Protein AF-A0A6J7Q4E3-F1 (afdb_monomer_lite)

Radius of gyration: 17.61 Å; chains: 1; bounding box: 30×32×45 Å

pLDDT: mean 89.42, std 8.37, range [47.12, 96.81]

Foldseek 3Di:
DPPPCVQDPPPDDHGDPDDDDDDDDDDDDLPPLDDPPDPVSVVVVVVVVVVRCCVVVVDDDDPDDPVVVVVVVVVVVVVD

Organism: NCBI:txid449393

Structure (mmCIF, N/CA/C/O backbone):
data_AF-A0A6J7Q4E3-F1
#
_entry.id   AF-A0A6J7Q4E3-F1
#
loop_
_atom_site.group_PDB
_atom_site.id
_atom_site.type_symbol
_atom_site.label_atom_id
_atom_site.label_alt_id
_atom_site.label_comp_id
_atom_site.label_asym_id
_atom_site.label_entity_id
_atom_site.label_seq_id
_atom_site.pdbx_PDB_ins_code
_atom_site.Cartn_x
_atom_site.Cartn_y
_atom_site.Cartn_z
_atom_site.occupancy
_atom_site.B_iso_or_equiv
_atom_site.auth_seq_id
_atom_site.auth_comp_id
_atom_site.auth_asym_id
_atom_site.auth_atom_id
_atom_site.pdbx_PDB_model_num
ATOM 1 N N . MET A 1 1 ? -4.620 -5.788 2.784 1.00 87.62 1 MET A N 1
ATOM 2 C CA . MET A 1 1 ? -4.929 -6.640 3.954 1.00 87.62 1 MET A CA 1
ATOM 3 C C . MET A 1 1 ? -6.120 -6.015 4.644 1.00 87.62 1 MET A C 1
ATOM 5 O O . MET A 1 1 ? -6.137 -4.797 4.771 1.00 87.62 1 MET A O 1
ATOM 9 N N . PHE A 1 2 ? -7.107 -6.815 5.023 1.00 91.88 2 PHE A N 1
ATOM 10 C CA . PHE A 1 2 ? -8.389 -6.320 5.522 1.00 91.88 2 PHE A CA 1
ATOM 11 C C . PHE A 1 2 ? -8.604 -6.730 6.980 1.00 91.88 2 PHE A C 1
ATOM 13 O O . PHE A 1 2 ? -8.024 -7.716 7.446 1.00 91.88 2 PHE A O 1
ATOM 20 N N . ASN A 1 3 ? -9.456 -5.978 7.678 1.00 92.12 3 ASN A N 1
ATOM 21 C CA . ASN A 1 3 ? -9.873 -6.176 9.072 1.00 92.12 3 ASN A CA 1
ATOM 22 C C . ASN A 1 3 ? -8.793 -5.938 10.143 1.00 92.12 3 ASN A C 1
ATOM 24 O O . ASN A 1 3 ? -9.056 -6.113 11.335 1.00 92.12 3 ASN A O 1
ATOM 28 N N . THR A 1 4 ? -7.563 -5.591 9.760 1.00 92.44 4 THR A N 1
ATOM 29 C CA . THR A 1 4 ? -6.453 -5.492 10.716 1.00 92.44 4 THR A CA 1
ATOM 30 C C . THR A 1 4 ? -6.540 -4.277 11.619 1.00 92.44 4 THR A C 1
ATOM 32 O O . THR A 1 4 ? 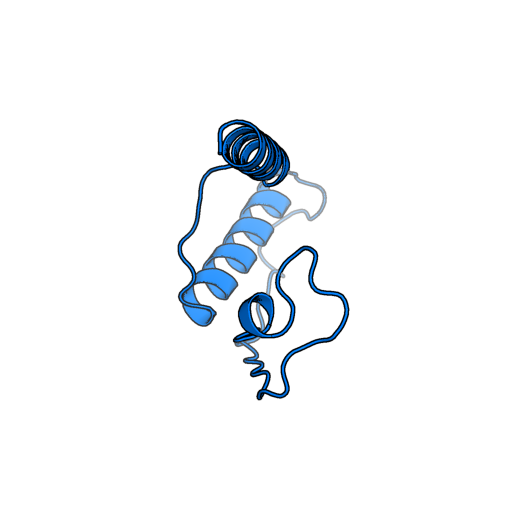-6.263 -4.404 12.811 1.00 92.44 4 THR A O 1
ATOM 35 N N . ALA A 1 5 ? -6.961 -3.132 11.081 1.00 89.06 5 ALA A N 1
ATOM 36 C CA . ALA A 1 5 ? -7.136 -1.905 11.852 1.00 89.06 5 ALA A CA 1
ATOM 37 C C . ALA A 1 5 ? -8.220 -2.068 12.934 1.00 89.06 5 ALA A C 1
ATOM 39 O O . ALA A 1 5 ? -8.093 -1.548 14.037 1.00 89.06 5 ALA A O 1
ATOM 40 N N . GLU A 1 6 ? -9.260 -2.854 12.656 1.00 90.75 6 GLU A N 1
ATOM 41 C CA . GLU A 1 6 ? -10.364 -3.140 13.571 1.00 90.75 6 GLU A CA 1
ATOM 42 C C . GLU A 1 6 ? -10.005 -4.216 14.606 1.00 90.75 6 GLU A C 1
ATOM 44 O O . GLU A 1 6 ? -10.560 -4.225 15.712 1.00 90.75 6 GLU A O 1
ATOM 49 N N . ILE A 1 7 ? -9.113 -5.145 14.238 1.00 94.44 7 ILE A N 1
ATOM 50 C CA . ILE A 1 7 ? -8.576 -6.192 15.120 1.00 94.44 7 ILE A CA 1
ATOM 51 C C . ILE A 1 7 ? -7.647 -5.589 16.171 1.00 94.44 7 ILE A C 1
ATOM 53 O O . ILE A 1 7 ? -7.792 -5.906 17.356 1.00 94.44 7 ILE A O 1
ATOM 57 N N . GLN A 1 8 ? -6.729 -4.723 15.740 1.00 94.50 8 GLN A N 1
ATOM 58 C CA . GLN A 1 8 ? -5.716 -4.088 16.576 1.00 94.50 8 GLN A CA 1
ATOM 59 C C . GLN A 1 8 ? -5.692 -2.567 16.336 1.00 94.50 8 GLN A C 1
ATOM 61 O O . GLN A 1 8 ? -4.784 -2.058 15.677 1.00 94.50 8 GLN A O 1
ATOM 66 N N . PRO A 1 9 ? -6.677 -1.828 16.870 1.00 91.31 9 PRO A N 1
ATOM 67 C CA . PRO A 1 9 ? -6.639 -0.373 16.886 1.00 91.31 9 PRO A CA 1
ATOM 68 C C . PRO A 1 9 ? -5.394 0.149 17.611 1.00 91.31 9 PRO A C 1
ATOM 70 O O . PRO A 1 9 ? -4.883 -0.485 18.542 1.00 91.31 9 PRO A O 1
ATOM 73 N N . THR A 1 10 ? -4.931 1.336 17.221 1.00 86.06 10 THR A N 1
ATOM 74 C CA . THR A 1 10 ? -3.836 2.033 17.906 1.00 86.06 10 THR A CA 1
ATOM 75 C C . THR A 1 10 ? -4.149 2.177 19.398 1.00 86.06 10 THR A C 1
ATOM 77 O O . THR A 1 10 ? -5.242 2.591 19.770 1.00 86.06 10 THR A O 1
ATOM 80 N N . GLY A 1 11 ? -3.196 1.810 20.260 1.00 87.50 11 GLY A N 1
ATOM 81 C CA . GLY A 1 11 ? -3.351 1.866 21.720 1.00 87.50 11 GLY A CA 1
ATOM 82 C C . GLY A 1 11 ? -4.004 0.632 22.358 1.00 87.50 11 GLY A C 1
ATOM 83 O O . GLY A 1 11 ? -3.934 0.471 23.574 1.00 87.50 11 GLY A O 1
ATOM 84 N N . GLN A 1 12 ? -4.576 -0.287 21.575 1.00 89.62 12 GLN A N 1
ATOM 85 C CA . GLN A 1 12 ? -5.094 -1.548 22.107 1.00 89.62 12 GLN A CA 1
ATOM 86 C C . GLN A 1 12 ? -3.931 -2.516 22.379 1.00 89.62 12 GLN A C 1
ATOM 88 O O . GLN A 1 12 ? -3.086 -2.722 21.518 1.00 89.62 12 GLN A O 1
ATOM 93 N N . VAL A 1 13 ? -3.864 -3.136 23.562 1.00 93.12 13 VAL A N 1
ATOM 94 C CA . VAL A 1 1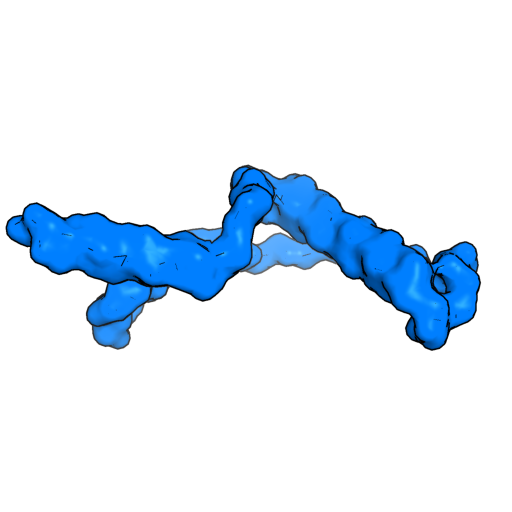3 ? -2.777 -4.088 23.893 1.00 93.12 13 VAL A CA 1
ATOM 95 C C . VAL A 1 13 ? -3.098 -5.503 23.412 1.00 93.12 13 VAL A C 1
ATOM 97 O O . VAL A 1 13 ? -2.246 -6.171 22.833 1.00 93.12 13 VAL A O 1
ATOM 100 N N . VAL A 1 14 ? -4.331 -5.962 23.636 1.00 94.50 14 VAL A N 1
ATOM 101 C CA . VAL A 1 14 ? -4.775 -7.315 23.270 1.00 94.50 14 VAL A CA 1
ATOM 102 C C . VAL A 1 14 ? -5.679 -7.242 22.033 1.00 94.50 14 VAL A C 1
ATOM 104 O O . VAL A 1 14 ? -6.693 -6.547 22.099 1.00 94.50 14 VAL A O 1
ATOM 107 N N . PRO A 1 15 ? -5.371 -7.944 20.927 1.00 92.81 15 PRO A N 1
ATOM 108 C CA . PRO A 1 15 ? -6.190 -7.926 19.713 1.00 92.81 15 PRO A CA 1
ATOM 109 C C . PRO A 1 15 ? -7.573 -8.563 19.890 1.00 92.81 15 PRO A C 1
ATOM 111 O O . PRO A 1 15 ? -7.763 -9.481 20.689 1.00 92.81 15 PRO A O 1
ATOM 114 N N . LYS A 1 16 ? -8.543 -8.140 19.072 1.00 94.56 16 LYS A N 1
ATOM 115 C CA . LYS A 1 16 ? -9.854 -8.802 18.974 1.00 94.56 16 LYS A CA 1
ATOM 116 C C . LYS A 1 16 ? -9.738 -10.069 18.127 1.00 94.56 16 LYS A C 1
ATOM 118 O O . LYS A 1 16 ? -9.165 -10.044 17.041 1.00 94.56 16 LYS A O 1
ATOM 123 N N . VAL A 1 17 ? -10.355 -11.166 18.567 1.00 94.94 17 VAL A N 1
ATOM 124 C CA . VAL A 1 17 ? -10.408 -12.408 17.779 1.00 94.94 17 VAL A CA 1
ATOM 125 C C . VAL A 1 17 ? -11.351 -12.216 16.586 1.00 94.94 17 VAL A C 1
ATOM 127 O O . VAL A 1 17 ? -12.571 -12.257 16.734 1.00 94.94 17 VAL A O 1
ATOM 130 N N . ARG A 1 18 ? -10.786 -11.981 15.397 1.00 94.75 18 ARG A N 1
ATOM 131 C CA . ARG A 1 18 ? -11.494 -11.902 14.105 1.00 94.75 18 ARG A CA 1
ATOM 132 C C . ARG A 1 18 ? -10.615 -12.462 12.982 1.00 94.75 18 ARG A C 1
ATOM 134 O O . ARG A 1 18 ? -9.445 -12.773 13.195 1.00 94.7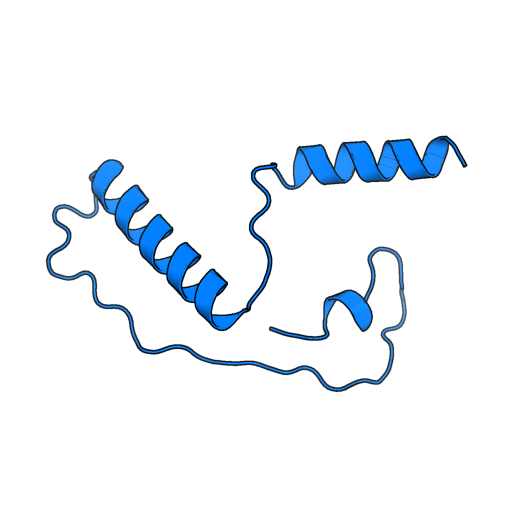5 18 ARG A O 1
ATOM 141 N N . ARG A 1 19 ? -11.184 -12.612 11.783 1.00 94.38 19 ARG A N 1
ATOM 142 C CA . ARG A 1 19 ? -10.469 -13.113 10.599 1.00 94.38 19 ARG A CA 1
ATOM 143 C C . ARG A 1 19 ? -9.778 -11.974 9.848 1.00 94.38 19 ARG A C 1
ATOM 145 O O . ARG A 1 19 ? -10.421 -10.987 9.500 1.00 94.38 19 ARG A O 1
ATOM 152 N N . VAL A 1 20 ? -8.493 -12.163 9.564 1.00 94.81 20 VAL A N 1
ATOM 153 C CA . VAL A 1 20 ? -7.729 -11.340 8.618 1.00 94.81 20 VAL A CA 1
ATOM 154 C C . VAL A 1 20 ? -7.920 -11.901 7.216 1.00 94.81 20 VAL A C 1
ATOM 156 O O . VAL A 1 20 ? -7.939 -13.119 7.035 1.00 94.81 20 VAL A O 1
ATOM 159 N N . GLU A 1 21 ? -8.020 -11.014 6.233 1.00 93.94 21 GLU A N 1
ATOM 160 C CA . GLU A 1 21 ? -8.066 -11.379 4.821 1.00 93.94 21 GLU A CA 1
ATOM 161 C C . GLU A 1 21 ? -6.899 -10.741 4.056 1.00 93.94 21 GLU A C 1
ATOM 163 O O . GLU A 1 21 ? -6.501 -9.592 4.297 1.00 93.94 21 GLU A O 1
ATOM 168 N N . MET A 1 22 ? -6.332 -11.515 3.132 1.00 94.06 22 MET A N 1
ATOM 169 C CA . MET A 1 22 ? -5.251 -11.104 2.245 1.00 94.06 22 MET A CA 1
ATOM 170 C C . MET A 1 22 ? -5.631 -11.431 0.807 1.00 94.06 22 MET A C 1
ATOM 172 O O . MET A 1 22 ? -6.003 -12.560 0.502 1.00 94.06 22 MET A O 1
ATOM 176 N N . ILE A 1 23 ? -5.491 -10.433 -0.060 1.00 93.38 23 ILE A N 1
ATOM 177 C CA . ILE A 1 23 ? -5.693 -10.547 -1.500 1.00 93.38 23 ILE A CA 1
ATOM 178 C C . ILE A 1 23 ? -4.349 -10.268 -2.164 1.00 93.38 23 ILE A C 1
ATOM 180 O O . ILE A 1 23 ? -3.657 -9.319 -1.788 1.00 93.38 23 ILE A O 1
ATOM 184 N N . PHE A 1 24 ? -3.996 -11.098 -3.142 1.00 95.06 24 PHE A N 1
ATOM 185 C CA . PHE A 1 24 ? -2.826 -10.914 -3.991 1.00 95.06 24 PHE A CA 1
ATOM 186 C C . PHE A 1 24 ? -3.291 -10.492 -5.383 1.00 95.06 24 PHE A C 1
ATOM 188 O O . PHE A 1 24 ? -4.211 -11.093 -5.935 1.00 95.06 24 PHE A O 1
ATOM 195 N N . GLY A 1 25 ? -2.677 -9.437 -5.915 1.00 94.81 25 GLY A N 1
ATOM 196 C CA . GLY A 1 25 ? -2.950 -8.944 -7.260 1.00 94.81 25 GLY A CA 1
ATOM 197 C C . GLY A 1 25 ? -2.202 -9.715 -8.340 1.00 94.81 25 GLY A C 1
ATOM 198 O O . GLY A 1 25 ? -1.348 -10.558 -8.055 1.00 94.81 25 GLY A O 1
ATOM 199 N N . GLU A 1 26 ? -2.499 -9.374 -9.590 1.00 96.25 26 GLU A N 1
ATOM 200 C CA . GLU A 1 26 ? -1.714 -9.839 -10.731 1.00 96.25 26 GLU A CA 1
ATOM 201 C C . GLU A 1 26 ? -0.268 -9.305 -10.669 1.00 96.25 26 GLU A C 1
ATOM 203 O O . GLU A 1 26 ? -0.037 -8.196 -10.171 1.00 96.25 26 GLU A O 1
ATOM 208 N N . PRO A 1 27 ? 0.722 -10.061 -11.180 1.00 96.81 27 PRO A N 1
ATOM 209 C CA . PRO A 1 27 ? 2.095 -9.582 -11.286 1.00 96.81 27 PRO A CA 1
ATOM 210 C C . PRO A 1 27 ? 2.205 -8.306 -12.132 1.00 96.81 27 PRO A C 1
ATOM 212 O O . PRO A 1 27 ? 1.634 -8.208 -13.218 1.00 96.81 27 PRO A O 1
ATOM 215 N N . LEU A 1 28 ? 3.000 -7.344 -11.661 1.00 95.75 28 LEU A N 1
ATOM 216 C CA . LEU A 1 28 ? 3.342 -6.138 -12.412 1.00 95.75 28 LEU A CA 1
ATOM 217 C C . LEU A 1 28 ? 4.744 -6.275 -13.014 1.00 95.75 28 LEU A C 1
ATOM 219 O O . LEU A 1 28 ? 5.698 -6.595 -12.308 1.00 95.75 28 LEU A O 1
ATOM 223 N N . TYR A 1 29 ? 4.863 -5.991 -14.310 1.00 95.44 29 TYR A N 1
ATOM 224 C CA . TYR A 1 29 ? 6.124 -6.031 -15.052 1.00 95.44 29 TYR A CA 1
ATOM 225 C C . TYR A 1 29 ? 6.544 -4.618 -15.468 1.00 95.44 29 TYR A C 1
ATOM 227 O O . TYR A 1 29 ? 5.721 -3.847 -15.975 1.00 95.44 29 TYR A O 1
ATOM 235 N N . PHE A 1 30 ? 7.828 -4.297 -15.278 1.00 94.19 30 PHE A N 1
ATOM 236 C CA . PHE A 1 30 ? 8.392 -2.955 -15.494 1.00 94.19 30 PHE A CA 1
ATOM 237 C C . PHE A 1 30 ? 9.604 -2.936 -16.439 1.00 94.19 30 PHE A C 1
ATOM 239 O O . PHE A 1 30 ? 10.345 -1.963 -16.490 1.00 94.19 30 PHE A O 1
ATOM 246 N N . GLU A 1 31 ? 9.810 -3.996 -17.217 1.00 89.12 31 GLU A N 1
ATOM 247 C CA . GLU A 1 31 ? 11.004 -4.183 -18.059 1.00 89.12 31 GLU A CA 1
ATOM 248 C C . GLU A 1 31 ? 11.189 -3.087 -19.128 1.00 89.12 31 GLU A C 1
ATOM 250 O O . GLU A 1 31 ? 12.309 -2.818 -19.548 1.00 89.12 31 GLU A O 1
ATOM 255 N N . ASN A 1 32 ? 10.105 -2.413 -19.527 1.00 87.19 32 ASN A N 1
ATOM 256 C CA . ASN A 1 32 ? 10.101 -1.386 -20.578 1.00 87.19 32 ASN A CA 1
ATOM 257 C C . ASN A 1 32 ? 9.905 0.045 -20.046 1.00 87.19 32 ASN A C 1
ATOM 259 O O . ASN A 1 32 ? 9.548 0.937 -20.810 1.00 87.19 32 ASN A O 1
ATOM 263 N N . TYR A 1 33 ? 10.093 0.266 -18.743 1.00 86.94 33 TYR A N 1
ATOM 264 C CA . TYR A 1 33 ? 9.843 1.565 -18.104 1.00 86.94 33 TYR A CA 1
ATOM 265 C C . TYR A 1 33 ? 11.000 2.565 -18.249 1.00 86.94 33 TYR A C 1
ATOM 267 O O . TYR A 1 33 ? 10.833 3.740 -17.940 1.00 86.94 33 TYR A O 1
ATOM 275 N N . GLY A 1 34 ? 12.155 2.131 -18.757 1.00 89.94 34 GLY A N 1
ATOM 276 C CA . GLY A 1 34 ? 13.333 2.977 -18.947 1.00 89.94 34 GLY A CA 1
ATOM 277 C C . GLY A 1 34 ? 14.409 2.741 -17.888 1.00 89.94 34 GLY A C 1
ATOM 278 O O . GLY A 1 34 ? 14.515 1.652 -17.327 1.00 89.94 34 GLY A O 1
ATOM 279 N N . ASP A 1 35 ? 15.248 3.750 -17.657 1.00 92.06 35 ASP A N 1
ATOM 280 C CA . ASP A 1 35 ? 16.376 3.660 -16.727 1.00 92.06 35 ASP A CA 1
ATOM 281 C C . ASP A 1 35 ? 15.891 3.646 -15.270 1.00 92.06 35 ASP A C 1
ATOM 283 O O . ASP A 1 35 ? 15.282 4.600 -14.789 1.00 92.06 35 ASP A O 1
ATOM 287 N N . SER A 1 36 ? 16.210 2.577 -14.538 1.00 89.62 36 SER A N 1
ATOM 288 C CA . SER A 1 36 ? 15.871 2.421 -13.118 1.00 89.62 36 SER A CA 1
ATOM 289 C C . SER A 1 36 ? 16.553 3.429 -12.185 1.00 89.62 36 SER A C 1
ATOM 291 O O . SER A 1 36 ? 16.235 3.473 -10.999 1.00 89.62 36 SER A O 1
ATOM 293 N N . THR A 1 37 ? 17.513 4.209 -12.681 1.00 93.56 37 THR A N 1
ATOM 294 C CA . THR A 1 37 ? 18.157 5.293 -11.929 1.00 93.56 37 THR A CA 1
ATOM 295 C C . THR A 1 37 ? 17.463 6.646 -12.116 1.00 93.56 37 THR A C 1
ATOM 297 O O . THR A 1 37 ? 17.713 7.569 -11.337 1.00 93.56 37 THR A O 1
ATOM 300 N N . ASP A 1 38 ? 16.550 6.770 -13.088 1.00 96.38 38 ASP A N 1
ATOM 301 C CA . ASP A 1 38 ? 15.761 7.983 -13.295 1.00 96.38 38 ASP A CA 1
ATOM 302 C C . ASP A 1 38 ? 14.627 8.073 -12.259 1.00 96.38 38 ASP A C 1
ATOM 304 O O . ASP A 1 38 ? 13.764 7.199 -12.136 1.00 96.38 38 ASP A O 1
ATOM 308 N N . GLN A 1 39 ? 14.595 9.185 -11.524 1.00 95.44 39 GLN A N 1
ATOM 309 C CA . GLN A 1 39 ? 13.560 9.470 -10.532 1.00 95.44 39 GLN A CA 1
ATOM 310 C C . GLN A 1 39 ? 12.149 9.498 -11.130 1.00 95.44 39 GLN A C 1
ATOM 312 O O . GLN A 1 39 ? 11.197 9.124 -10.446 1.00 95.44 39 GLN A O 1
ATOM 317 N N . LYS A 1 40 ? 11.990 9.921 -12.390 1.00 94.56 40 LYS A N 1
ATOM 318 C CA . LYS A 1 40 ? 10.687 9.928 -13.067 1.00 94.56 40 LYS A CA 1
ATOM 319 C C . LYS A 1 40 ? 10.182 8.510 -13.304 1.00 94.56 40 LYS A C 1
ATOM 321 O O . LYS A 1 40 ? 9.022 8.234 -13.012 1.00 94.56 40 LYS A O 1
ATOM 326 N N . VAL A 1 41 ? 11.066 7.618 -13.749 1.00 95.00 41 VAL A N 1
ATOM 327 C CA . VAL A 1 41 ? 10.760 6.196 -13.955 1.00 95.00 41 VAL A CA 1
ATOM 328 C C . VAL A 1 41 ? 10.361 5.550 -12.630 1.00 95.00 41 VAL A C 1
ATOM 330 O O . VAL A 1 41 ? 9.309 4.921 -12.534 1.00 95.00 41 VAL A O 1
ATOM 333 N N . LEU A 1 42 ? 11.139 5.777 -11.568 1.00 95.62 42 LEU A N 1
ATOM 334 C CA . LEU A 1 42 ? 10.819 5.271 -10.229 1.00 95.62 42 LEU A CA 1
ATOM 335 C C . LEU A 1 42 ? 9.476 5.799 -9.707 1.00 95.62 42 LEU A C 1
ATOM 337 O O . LEU A 1 42 ? 8.714 5.050 -9.084 1.00 95.62 42 LEU A O 1
ATOM 341 N N . ARG A 1 43 ? 9.164 7.075 -9.968 1.00 94.56 43 ARG A N 1
ATOM 342 C CA . ARG A 1 43 ? 7.886 7.676 -9.578 1.00 94.56 43 ARG A CA 1
ATOM 343 C C . ARG A 1 43 ? 6.721 7.008 -10.299 1.00 94.56 43 ARG A C 1
ATOM 345 O O . ARG A 1 43 ? 5.766 6.624 -9.632 1.00 94.56 43 ARG A O 1
ATOM 352 N N . GLU A 1 44 ? 6.833 6.807 -11.608 1.00 94.69 44 GLU A N 1
ATOM 353 C CA . GLU A 1 44 ? 5.804 6.160 -12.424 1.00 94.69 44 GLU A CA 1
ATOM 354 C C . GLU A 1 44 ? 5.556 4.704 -11.998 1.00 94.69 44 GLU A C 1
ATOM 356 O O . GLU A 1 44 ? 4.409 4.284 -11.830 1.00 94.69 44 GLU A O 1
ATOM 361 N N . VAL A 1 45 ? 6.627 3.941 -11.750 1.00 95.38 45 VAL A N 1
ATOM 362 C CA . VAL A 1 45 ? 6.544 2.570 -11.218 1.00 95.38 45 VAL A CA 1
ATOM 363 C C . VAL A 1 45 ? 5.811 2.560 -9.876 1.00 95.38 45 VAL A C 1
ATOM 365 O O . VAL A 1 45 ? 4.891 1.765 -9.673 1.00 95.38 45 VAL A O 1
ATOM 368 N N . THR A 1 46 ? 6.182 3.472 -8.975 1.00 94.38 46 THR A N 1
ATOM 369 C CA . THR A 1 46 ? 5.546 3.603 -7.657 1.00 94.38 46 THR A CA 1
ATOM 370 C C . THR A 1 46 ? 4.064 3.938 -7.791 1.00 94.38 46 THR A C 1
ATOM 372 O O . THR A 1 46 ? 3.237 3.294 -7.150 1.00 94.38 46 THR A O 1
ATOM 375 N N . ASP A 1 47 ? 3.708 4.893 -8.652 1.00 93.38 47 ASP A N 1
ATOM 376 C CA . ASP A 1 47 ? 2.312 5.259 -8.902 1.00 93.38 47 ASP A CA 1
ATOM 377 C C . ASP A 1 47 ? 1.502 4.083 -9.438 1.00 93.38 47 ASP A C 1
ATOM 379 O O . ASP A 1 47 ? 0.399 3.822 -8.959 1.00 93.38 47 ASP A O 1
ATOM 383 N N . ARG A 1 48 ? 2.059 3.305 -10.370 1.00 95.19 48 ARG A N 1
ATOM 384 C CA . ARG A 1 48 ? 1.391 2.104 -10.879 1.00 95.19 48 ARG A CA 1
ATOM 385 C C . ARG A 1 48 ? 1.144 1.069 -9.780 1.00 95.19 48 ARG A C 1
ATOM 387 O O . ARG A 1 48 ? 0.053 0.499 -9.728 1.00 95.19 48 ARG A O 1
ATOM 394 N N . ILE A 1 49 ? 2.116 0.833 -8.898 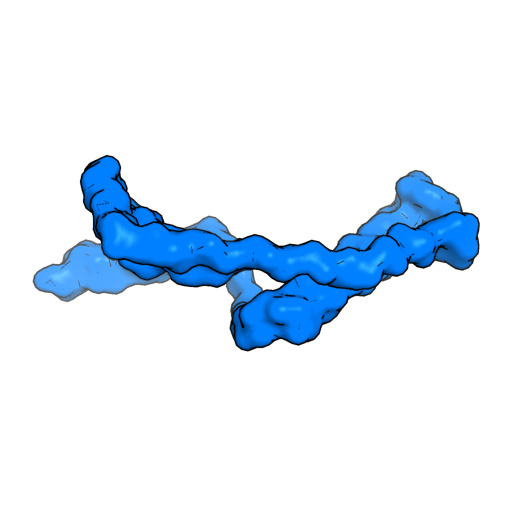1.00 94.81 49 ILE A N 1
ATOM 395 C CA . ILE A 1 49 ? 1.957 -0.081 -7.755 1.00 94.81 49 ILE A CA 1
ATOM 396 C C . ILE A 1 49 ? 0.856 0.430 -6.820 1.00 94.81 49 ILE A C 1
ATOM 398 O O . ILE A 1 49 ? -0.056 -0.324 -6.483 1.00 94.81 49 ILE A O 1
ATOM 402 N N . MET A 1 50 ? 0.905 1.709 -6.445 1.00 93.44 50 MET A N 1
ATOM 403 C CA . MET A 1 50 ? -0.059 2.311 -5.522 1.00 93.44 50 MET A CA 1
ATOM 404 C C . MET A 1 50 ? -1.482 2.302 -6.085 1.00 93.44 50 MET A C 1
ATOM 406 O O . MET A 1 50 ? -2.399 1.888 -5.382 1.00 93.44 50 MET A O 1
ATOM 410 N N . ASN A 1 51 ? -1.662 2.651 -7.361 1.00 93.06 51 ASN A N 1
ATOM 411 C CA . ASN A 1 51 ? -2.961 2.596 -8.037 1.00 93.06 51 ASN A CA 1
ATOM 412 C C . ASN A 1 51 ? -3.514 1.164 -8.102 1.00 93.06 51 ASN A C 1
ATOM 414 O O . ASN A 1 51 ? -4.705 0.944 -7.892 1.00 93.06 51 ASN A O 1
ATOM 418 N N . THR A 1 52 ? -2.650 0.172 -8.345 1.00 95.12 52 THR A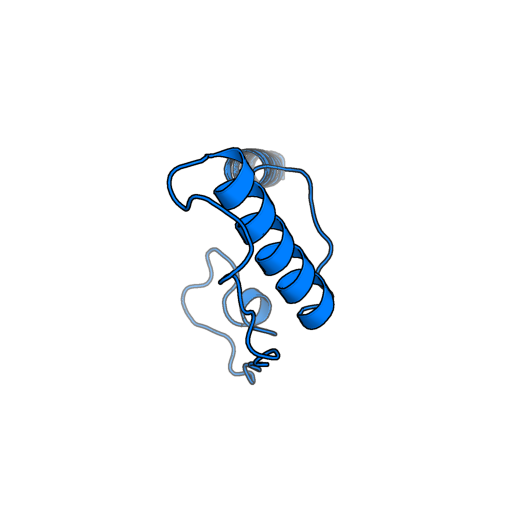 N 1
ATOM 419 C CA . THR A 1 52 ? -3.056 -1.244 -8.357 1.00 95.12 52 THR A CA 1
ATOM 420 C C . THR A 1 52 ? -3.500 -1.695 -6.966 1.00 95.12 52 THR A C 1
ATOM 422 O O . THR A 1 52 ? -4.550 -2.316 -6.820 1.00 95.12 52 THR A O 1
ATOM 425 N N . ILE A 1 53 ? -2.738 -1.348 -5.923 1.00 93.44 53 ILE A N 1
ATOM 426 C CA . ILE A 1 53 ? -3.102 -1.648 -4.534 1.00 93.44 53 ILE A CA 1
ATOM 427 C C . ILE A 1 53 ? -4.415 -0.961 -4.162 1.00 93.44 53 ILE A C 1
ATOM 429 O O . ILE A 1 53 ? -5.258 -1.608 -3.551 1.00 93.44 53 ILE A O 1
ATOM 433 N N . GLN A 1 54 ? -4.607 0.306 -4.538 1.00 92.12 54 GLN A N 1
ATOM 434 C CA . GLN A 1 54 ? -5.837 1.055 -4.278 1.00 92.12 54 GLN A CA 1
ATOM 435 C C . GLN A 1 54 ? -7.051 0.374 -4.918 1.00 92.12 54 GLN A C 1
ATOM 437 O O . GLN A 1 54 ? -8.061 0.155 -4.251 1.00 92.12 54 GLN A O 1
ATOM 442 N N . ALA A 1 55 ? -6.940 -0.014 -6.191 1.00 92.81 55 ALA A N 1
ATOM 443 C CA . ALA A 1 55 ? -8.008 -0.708 -6.900 1.00 92.81 55 ALA A CA 1
ATOM 444 C C . ALA A 1 55 ? -8.359 -2.057 -6.245 1.00 92.81 55 ALA A C 1
ATOM 446 O O . ALA A 1 55 ? -9.532 -2.409 -6.155 1.00 92.81 55 ALA A O 1
ATOM 447 N N . LEU A 1 56 ? -7.356 -2.796 -5.757 1.00 94.25 56 LEU A N 1
ATOM 448 C CA . LEU A 1 56 ? -7.554 -4.082 -5.080 1.00 94.25 56 LEU A CA 1
ATOM 449 C C . LEU A 1 56 ? -8.073 -3.938 -3.647 1.00 94.25 56 LEU A C 1
ATOM 451 O O . LEU A 1 56 ? -8.810 -4.798 -3.169 1.00 94.25 56 LEU A O 1
ATOM 455 N N . SER A 1 57 ? -7.644 -2.900 -2.931 1.00 92.12 57 SER A N 1
ATOM 456 C CA . SER A 1 57 ? -7.997 -2.693 -1.528 1.00 92.12 57 SER A CA 1
ATOM 457 C C . SER A 1 57 ? -9.349 -2.008 -1.357 1.00 92.12 57 SER A C 1
ATOM 459 O O . SER A 1 57 ? -9.950 -2.137 -0.294 1.00 92.12 57 SER A O 1
ATOM 461 N N . GLY A 1 58 ? -9.811 -1.253 -2.360 1.00 89.81 58 GLY A N 1
ATOM 462 C CA . GLY A 1 58 ? -10.996 -0.398 -2.256 1.00 89.81 58 GLY A CA 1
ATOM 463 C C . GLY A 1 58 ? -10.857 0.722 -1.219 1.00 89.81 58 GLY A C 1
ATOM 464 O O . GLY A 1 58 ? -11.845 1.370 -0.887 1.00 89.81 58 GLY A O 1
ATOM 465 N N . GLN A 1 59 ? -9.654 0.935 -0.677 1.00 89.88 59 GLN A N 1
ATOM 466 C CA . GLN A 1 59 ? -9.399 1.967 0.320 1.00 89.88 59 GLN A CA 1
ATOM 467 C C . GLN A 1 59 ? -9.343 3.339 -0.350 1.00 89.88 59 GLN A C 1
ATOM 469 O O . GLN A 1 59 ? -8.747 3.508 -1.418 1.00 89.88 59 GLN A O 1
ATOM 474 N N . GLU A 1 60 ? -9.948 4.328 0.299 1.00 86.44 60 GLU A N 1
ATOM 475 C CA . GLU A 1 60 ? -9.901 5.708 -0.162 1.00 86.44 60 GLU A CA 1
ATOM 476 C C . GLU A 1 60 ? -8.479 6.260 -0.032 1.00 86.44 60 GLU A C 1
ATOM 478 O O . GLU A 1 60 ? -7.810 6.089 0.990 1.00 86.44 60 GLU A O 1
ATOM 483 N N . TYR A 1 61 ? -8.007 6.916 -1.091 1.00 83.19 61 TYR A N 1
ATOM 484 C CA . TYR A 1 61 ? -6.732 7.613 -1.042 1.00 83.19 61 TYR A CA 1
ATOM 485 C C . TYR A 1 61 ? -6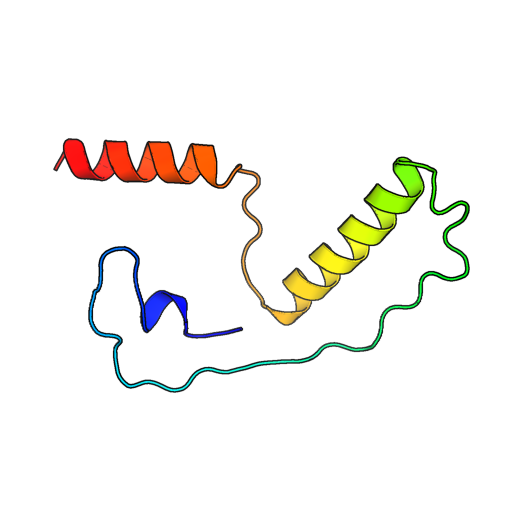.913 8.952 -0.337 1.00 83.19 61 TYR A C 1
ATOM 487 O O . TYR A 1 61 ? -7.769 9.746 -0.720 1.00 83.19 61 TYR A O 1
ATOM 495 N N . VAL A 1 62 ? -6.065 9.215 0.653 1.00 85.62 62 VAL A N 1
ATOM 496 C CA . VAL A 1 62 ? -6.025 10.490 1.367 1.00 85.62 62 VAL A CA 1
ATOM 497 C C . VAL A 1 62 ? -4.722 11.190 1.004 1.00 85.62 62 VAL A C 1
ATOM 499 O O . VAL A 1 62 ? -3.644 10.674 1.300 1.00 85.62 62 VAL A O 1
ATOM 502 N N . ASP A 1 63 ? -4.819 12.372 0.390 1.00 84.69 63 ASP A N 1
ATOM 503 C CA . ASP A 1 63 ? -3.666 13.226 0.066 1.00 84.69 63 ASP A CA 1
ATOM 504 C C . ASP A 1 63 ? -3.159 13.956 1.320 1.00 84.69 63 ASP A C 1
ATOM 506 O O . ASP A 1 63 ? -3.230 15.176 1.475 1.00 84.69 63 ASP A O 1
ATOM 510 N N . MET A 1 64 ? -2.727 13.167 2.299 1.00 87.44 64 MET A N 1
ATOM 511 C CA . MET A 1 64 ? -2.175 13.654 3.547 1.00 87.44 64 MET A CA 1
ATOM 512 C C . MET A 1 64 ? -1.075 12.717 4.016 1.00 87.44 64 MET A C 1
ATOM 514 O O . MET A 1 64 ? -1.229 11.498 4.071 1.00 87.44 64 MET A O 1
ATOM 518 N N . TYR A 1 65 ? 0.043 13.305 4.433 1.00 82.12 65 TYR A N 1
ATOM 519 C CA . TYR A 1 65 ? 1.086 12.540 5.092 1.00 82.12 65 TYR A CA 1
ATOM 520 C C . TYR A 1 65 ? 0.588 11.956 6.414 1.00 82.12 65 TYR A C 1
ATOM 522 O O . TYR A 1 65 ? -0.023 12.647 7.231 1.00 82.12 65 TYR A O 1
ATOM 530 N N . ALA A 1 66 ? 0.950 10.699 6.665 1.00 83.31 66 ALA A N 1
ATOM 531 C CA . ALA A 1 66 ? 0.605 9.993 7.895 1.00 83.31 66 ALA A CA 1
ATOM 532 C C . ALA A 1 66 ? 1.052 10.741 9.163 1.00 83.31 66 ALA A C 1
ATOM 534 O O . ALA A 1 66 ? 0.371 10.687 10.182 1.00 83.31 66 ALA A O 1
ATOM 535 N N . THR A 1 67 ? 2.176 11.464 9.107 1.00 87.19 67 THR A N 1
ATOM 536 C CA . THR A 1 67 ? 2.656 12.300 10.216 1.00 87.19 67 THR A CA 1
ATOM 537 C C . THR A 1 67 ? 1.688 13.427 10.537 1.00 87.19 67 THR A C 1
ATOM 539 O O . THR A 1 67 ? 1.326 13.581 11.696 1.00 87.19 67 THR A O 1
ATOM 542 N N . LYS A 1 68 ? 1.223 14.157 9.516 1.00 89.62 68 LYS A N 1
ATOM 543 C CA . LYS A 1 68 ? 0.239 15.228 9.682 1.00 89.62 68 LYS A CA 1
ATOM 544 C C . LYS A 1 68 ? -1.070 14.678 10.252 1.00 89.62 68 LYS A C 1
ATOM 546 O O . LYS A 1 68 ? -1.540 15.193 11.258 1.00 89.62 68 LYS A O 1
ATOM 551 N N . ARG A 1 69 ? -1.585 13.574 9.694 1.00 86.75 69 ARG A N 1
ATOM 552 C CA . ARG A 1 69 ? -2.825 12.954 10.189 1.00 86.75 69 ARG A CA 1
ATOM 553 C C . ARG A 1 69 ? -2.708 12.475 11.636 1.00 86.75 69 ARG A C 1
ATOM 555 O O . ARG A 1 69 ? -3.676 12.553 12.384 1.00 86.75 69 ARG A O 1
ATOM 562 N N . LYS A 1 70 ? -1.530 11.973 12.024 1.00 82.00 70 LYS A N 1
ATOM 563 C CA . LYS A 1 70 ? -1.239 11.545 13.396 1.00 82.00 70 LYS A CA 1
ATOM 564 C C . LYS A 1 70 ? -1.188 12.725 14.365 1.00 82.00 70 LYS A C 1
ATOM 566 O O . LYS A 1 70 ? -1.661 12.574 15.481 1.00 82.00 70 LYS A O 1
ATOM 571 N N . THR A 1 71 ? -0.619 13.859 13.955 1.00 87.38 71 THR A N 1
ATOM 572 C CA . THR A 1 71 ? -0.648 15.089 14.757 1.00 87.38 71 THR A CA 1
ATOM 573 C C . THR A 1 71 ? -2.087 15.547 14.976 1.00 87.38 71 THR A C 1
ATOM 575 O O . THR A 1 71 ? -2.498 15.636 16.122 1.00 87.38 71 THR A O 1
ATOM 578 N N . GLU A 1 72 ? -2.880 15.677 13.907 1.00 87.31 72 GLU A N 1
ATOM 579 C CA . GLU A 1 72 ? -4.300 16.063 14.005 1.00 87.31 72 GLU A CA 1
ATOM 580 C C . GLU A 1 72 ? -5.097 15.124 14.929 1.00 87.31 72 GLU A C 1
ATOM 582 O O . GLU A 1 72 ? -5.876 15.576 15.755 1.00 87.31 72 GLU A O 1
ATOM 587 N N . MET A 1 73 ? -4.860 13.810 14.844 1.00 80.94 73 MET A N 1
ATOM 588 C CA . MET A 1 73 ? -5.544 12.821 15.687 1.00 80.94 73 MET A CA 1
ATOM 589 C C . MET A 1 73 ? -5.131 12.885 17.166 1.00 80.94 73 MET A C 1
ATOM 591 O O . MET A 1 73 ? -5.908 12.485 18.023 1.00 80.94 73 MET A O 1
ATOM 595 N N . ASN A 1 74 ? -3.907 13.323 17.476 1.00 81.44 74 ASN A N 1
ATOM 596 C CA . ASN A 1 74 ? -3.492 13.544 18.861 1.00 81.44 74 ASN A CA 1
ATOM 597 C C . ASN A 1 74 ? -4.142 14.811 19.425 1.00 81.44 74 ASN A C 1
ATOM 599 O O . ASN A 1 74 ? -4.597 14.783 20.562 1.00 81.44 74 ASN A O 1
ATOM 603 N N . ASP A 1 75 ? -4.205 15.877 18.625 1.00 78.00 75 ASP A N 1
ATOM 604 C CA . ASP A 1 75 ? -4.808 17.149 19.026 1.00 78.00 75 ASP A CA 1
ATOM 605 C C . ASP A 1 75 ? -6.318 16.972 19.308 1.00 78.00 75 ASP A C 1
ATOM 607 O O . ASP A 1 75 ? -6.805 17.420 20.340 1.00 78.00 75 ASP A O 1
ATOM 611 N N . GLU A 1 76 ? -7.038 16.209 18.469 1.00 74.62 76 GLU A N 1
ATOM 612 C CA . GLU A 1 76 ? -8.453 15.832 18.686 1.00 74.62 76 GLU A CA 1
ATOM 613 C C . GLU A 1 76 ? -8.686 15.077 20.013 1.00 74.62 76 GLU A C 1
ATOM 615 O O . GLU A 1 76 ? -9.745 15.203 20.614 1.00 74.62 76 GLU A O 1
ATOM 620 N N . VAL A 1 77 ? -7.709 14.290 20.481 1.00 70.56 77 VAL A N 1
ATOM 621 C CA . VAL A 1 77 ? -7.805 13.508 21.731 1.00 70.56 77 VAL A CA 1
ATOM 622 C C . VAL A 1 77 ? -7.471 14.346 22.970 1.00 70.56 77 VAL A C 1
ATOM 624 O O . VAL A 1 77 ? -7.872 13.975 24.068 1.00 70.56 77 VAL A O 1
ATOM 627 N N . GLU A 1 78 ? -6.725 15.445 22.826 1.00 64.62 78 GLU A N 1
ATOM 628 C CA . GLU A 1 78 ? -6.420 16.366 23.933 1.00 64.62 78 GLU A CA 1
ATOM 629 C C . GLU A 1 78 ? -7.526 17.414 24.164 1.00 64.62 78 GLU A C 1
ATOM 631 O O . GLU A 1 78 ? -7.583 18.003 25.246 1.00 64.62 78 GLU A O 1
ATOM 636 N N . GLU A 1 79 ? -8.393 17.654 23.172 1.00 58.50 79 GLU A N 1
ATOM 637 C CA . GLU A 1 79 ? -9.526 18.590 23.270 1.00 58.50 79 GLU A CA 1
ATOM 638 C C . GLU A 1 79 ? -10.806 17.984 23.897 1.00 58.50 79 GLU A C 1
ATOM 640 O O . GLU A 1 79 ? -11.669 18.752 24.334 1.00 58.50 79 GLU A O 1
ATOM 645 N N . ASP A 1 80 ? -10.909 16.650 23.992 1.00 47.12 80 ASP A N 1
ATOM 646 C CA . ASP A 1 80 ? -11.993 15.885 24.651 1.00 47.12 80 ASP A CA 1
ATOM 647 C C . ASP A 1 80 ? -11.653 15.482 26.107 1.00 47.12 80 ASP A C 1
ATOM 649 O O . ASP A 1 80 ? -12.569 15.519 26.971 1.00 47.12 80 ASP A O 1
#

Sequence (80 aa):
MFNTAEIQPTGQVVPKVRRVEMIFGEPLYFENYGDSTDQKVLREVTDRIMNTIQALSGQEYVDMYATKRKTEMNDEVEED

Secondary structure (DSSP, 8-state):
-BSHHHHS-TT-SS------B----PPP--TTS--TT-HHHHHHHHHHHHHHHHHHH-PPP--S-HHHHHHHHHHHHH--